Protein AF-A0A7S2ZW67-F1 (afdb_monomer)

Foldseek 3Di:
DDDDDPPCPPPPPPDDQDQDADDPVCCCLDPPPPPPAQHFPDDRVVVSVVVSVVLVVCVVCVVVPVPDDQWDDDPDNPDTDGDDPDPRDDS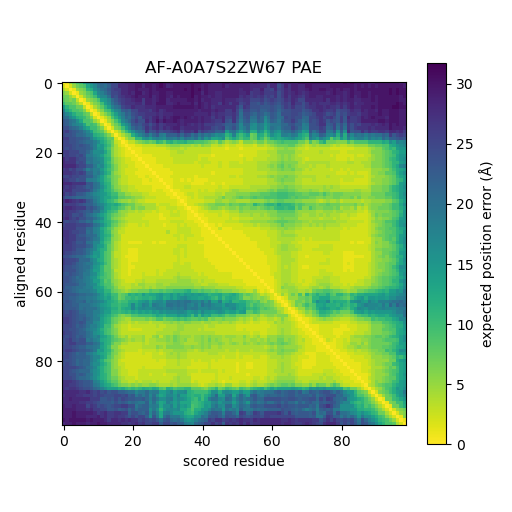HPPPPPPD

Organism: NCBI:txid101924

Solvent-accessible surface area (backbone atoms only — not comparable to full-atom values): 6779 Å² total; per-residue (Å²): 135,85,81,87,78,80,78,75,72,75,79,76,75,79,68,85,82,77,85,64,77,83,56,76,85,57,46,45,34,56,73,41,90,80,51,89,59,62,52,45,84,63,59,70,66,63,50,35,52,51,52,40,53,52,50,53,57,42,58,74,52,38,86,80,35,80,93,55,62,66,63,37,81,47,98,44,98,88,38,68,41,73,88,72,82,85,82,80,63,89,56,72,74,68,83,75,81,81,124

Secondary structure (DSSP, 8-state):
----------------PPPP---GGGTHHHH-TT-SS----S-HHHHHHHHHHHHHHHHHHGGG-TTS-SSEE-SSTT-EE------S-S---------

Structure (mmCIF, N/CA/C/O backbone):
data_AF-A0A7S2ZW67-F1
#
_entry.id   AF-A0A7S2Z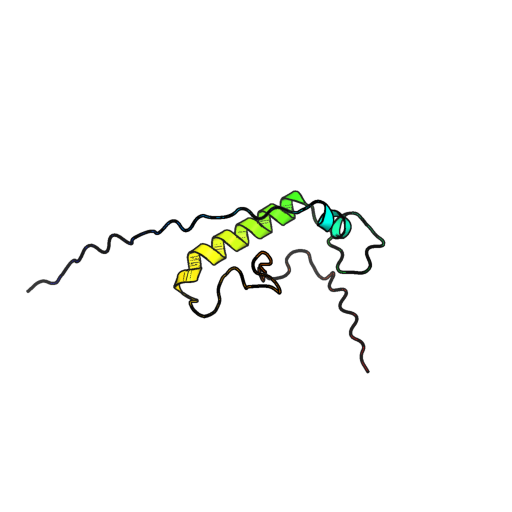W67-F1
#
loop_
_atom_site.group_PDB
_atom_site.id
_atom_site.type_symbol
_atom_site.label_atom_id
_atom_site.label_alt_id
_atom_site.label_comp_id
_atom_site.label_asym_id
_atom_site.label_entity_id
_atom_site.label_seq_id
_atom_site.pdbx_PDB_ins_code
_atom_site.Cartn_x
_atom_site.Cartn_y
_atom_site.Cartn_z
_atom_site.occupancy
_atom_site.B_iso_or_equiv
_atom_site.auth_seq_id
_atom_site.auth_comp_id
_atom_site.auth_asym_id
_atom_site.auth_atom_id
_atom_site.pdbx_PDB_model_num
ATOM 1 N N . MET A 1 1 ? -43.471 -22.402 28.173 1.00 38.72 1 MET A N 1
ATOM 2 C CA . MET A 1 1 ? -43.276 -22.850 26.776 1.00 38.72 1 MET A CA 1
ATOM 3 C C . MET A 1 1 ? -43.054 -21.629 25.894 1.00 38.72 1 MET A C 1
ATOM 5 O O . MET A 1 1 ? -43.899 -20.751 25.928 1.00 38.72 1 MET A O 1
ATOM 9 N N . ARG A 1 2 ? -41.948 -21.636 25.126 1.00 42.66 2 ARG A N 1
ATOM 10 C CA . ARG A 1 2 ? -41.572 -20.735 24.008 1.00 42.66 2 ARG A CA 1
ATOM 11 C C . ARG A 1 2 ? -41.361 -19.260 24.408 1.00 42.66 2 ARG A C 1
ATOM 13 O O . ARG A 1 2 ? -42.313 -18.535 24.625 1.00 42.66 2 ARG A O 1
ATOM 20 N N . GLY A 1 3 ? -40.139 -18.767 24.601 1.00 35.69 3 GLY A N 1
ATOM 21 C CA . GLY A 1 3 ? -38.969 -18.920 23.730 1.00 35.69 3 GLY A CA 1
ATOM 22 C C . GLY A 1 3 ? -38.932 -17.716 22.790 1.00 35.69 3 GLY A C 1
ATOM 23 O O . GLY A 1 3 ? -39.653 -17.688 21.798 1.00 35.69 3 GLY A O 1
ATOM 24 N N . GLY A 1 4 ? -38.168 -16.692 23.174 1.00 47.25 4 GLY A N 1
ATOM 25 C CA . GLY A 1 4 ? -38.082 -15.430 22.453 1.00 47.25 4 GLY A CA 1
ATOM 26 C C . GLY A 1 4 ? -37.467 -15.589 21.066 1.00 47.25 4 GLY A C 1
ATOM 27 O O . GLY A 1 4 ? -36.432 -16.224 20.907 1.00 47.25 4 GLY A O 1
ATOM 28 N N . LEU A 1 5 ? -38.063 -14.922 20.082 1.00 41.59 5 LEU A N 1
ATOM 29 C CA . LEU A 1 5 ? -37.359 -14.485 18.884 1.00 41.59 5 LEU A CA 1
ATOM 30 C C . LEU A 1 5 ? -37.419 -12.962 18.851 1.00 41.59 5 LEU A C 1
ATOM 32 O O . LEU A 1 5 ? -38.259 -12.351 18.191 1.00 41.59 5 LEU A O 1
ATOM 36 N N . ARG A 1 6 ? -36.488 -12.333 19.576 1.00 43.69 6 ARG A N 1
ATOM 37 C CA . ARG A 1 6 ? -36.023 -11.009 19.173 1.00 43.69 6 ARG A CA 1
ATOM 38 C C . ARG A 1 6 ? -35.397 -11.218 17.802 1.00 43.69 6 ARG A C 1
ATOM 40 O O . ARG A 1 6 ? -34.353 -11.852 17.689 1.00 43.69 6 ARG A O 1
ATOM 47 N N . ARG A 1 7 ? -36.091 -10.763 16.759 1.00 39.91 7 ARG A N 1
ATOM 48 C CA . ARG A 1 7 ? -35.527 -10.620 15.420 1.00 39.91 7 ARG A CA 1
ATOM 49 C C . ARG A 1 7 ? -34.296 -9.726 15.558 1.00 39.91 7 ARG A C 1
ATOM 51 O O . ARG A 1 7 ? -34.421 -8.507 15.610 1.00 39.91 7 ARG A O 1
ATOM 58 N N . PHE A 1 8 ? -33.120 -10.336 15.659 1.00 40.72 8 PHE A N 1
ATOM 59 C CA . PHE A 1 8 ? -31.856 -9.672 15.387 1.00 40.72 8 PHE A CA 1
ATOM 60 C C . PHE A 1 8 ? -31.844 -9.388 13.885 1.00 40.72 8 PHE A C 1
ATOM 62 O O . PHE A 1 8 ? -31.273 -10.132 13.095 1.00 40.72 8 PHE A O 1
ATOM 69 N N . ALA A 1 9 ? -32.538 -8.326 13.474 1.00 41.31 9 ALA A N 1
ATOM 70 C CA . ALA A 1 9 ? -32.167 -7.631 12.259 1.00 41.31 9 ALA A CA 1
ATOM 71 C C . ALA A 1 9 ? -30.750 -7.127 12.529 1.00 41.31 9 ALA A C 1
ATOM 73 O O . ALA A 1 9 ? -30.565 -6.134 13.233 1.00 41.31 9 ALA A O 1
ATOM 74 N N . ALA A 1 10 ? -29.757 -7.907 12.096 1.00 44.16 10 ALA A N 1
ATOM 75 C CA . ALA A 1 10 ? -28.362 -7.531 12.146 1.00 44.16 10 ALA A CA 1
ATOM 76 C C . ALA A 1 10 ? -28.266 -6.166 11.469 1.00 44.16 10 ALA A C 1
ATOM 78 O O . ALA A 1 10 ? -28.441 -6.037 10.258 1.00 44.16 10 ALA A O 1
ATOM 79 N N . TYR A 1 11 ? -28.096 -5.137 12.290 1.00 40.25 11 TYR A N 1
ATOM 80 C CA . TYR A 1 11 ? -27.851 -3.776 11.866 1.00 40.25 11 TYR A CA 1
ATOM 81 C C . TYR A 1 11 ? -26.521 -3.801 11.113 1.00 40.25 11 TYR A C 1
ATOM 83 O O . TYR A 1 11 ? -25.449 -3.658 11.702 1.00 40.25 11 TYR A O 1
ATOM 91 N N . ARG A 1 12 ? -26.573 -4.080 9.806 1.00 48.59 12 ARG A N 1
ATOM 92 C CA . ARG A 1 12 ? -25.420 -4.021 8.913 1.00 48.59 12 ARG A CA 1
ATOM 93 C C . ARG A 1 12 ? -25.127 -2.547 8.703 1.00 48.59 12 ARG A C 1
ATOM 95 O O . ARG A 1 12 ? -25.548 -1.946 7.721 1.00 48.59 12 ARG A O 1
ATOM 102 N N . LYS A 1 13 ? -24.451 -1.950 9.684 1.00 39.59 13 LYS A N 1
ATOM 103 C CA . LYS A 1 13 ? -23.790 -0.658 9.549 1.00 39.59 13 LYS A CA 1
ATOM 104 C C . LYS A 1 13 ? -22.798 -0.826 8.406 1.00 39.59 13 LYS A C 1
ATOM 106 O O . LYS A 1 13 ? -21.720 -1.376 8.609 1.00 39.59 13 LYS A O 1
ATOM 111 N N . ILE A 1 14 ? -23.193 -0.428 7.201 1.00 49.53 14 ILE A N 1
ATOM 112 C CA . ILE A 1 14 ? -22.284 -0.316 6.066 1.00 49.53 14 ILE A CA 1
ATOM 113 C C . ILE A 1 14 ? -21.349 0.832 6.449 1.00 49.53 14 ILE A C 1
ATOM 115 O O . ILE A 1 14 ? -21.673 2.003 6.270 1.00 49.53 14 ILE A O 1
ATOM 119 N N . ARG A 1 15 ? -20.251 0.509 7.138 1.00 55.69 15 ARG A N 1
ATOM 120 C CA . ARG A 1 15 ? -19.165 1.462 7.347 1.00 55.69 15 ARG A CA 1
ATOM 121 C C . ARG A 1 15 ? -18.641 1.799 5.957 1.00 55.69 15 ARG A C 1
ATOM 123 O O . ARG A 1 15 ? -18.404 0.873 5.188 1.00 55.69 15 ARG A O 1
ATOM 130 N N . GLY A 1 16 ? -18.554 3.093 5.640 1.00 55.66 16 GLY A N 1
ATOM 131 C CA . GLY A 1 16 ? -18.073 3.587 4.352 1.00 55.66 16 GLY A CA 1
ATOM 132 C C . GLY A 1 16 ? -16.792 2.861 3.969 1.00 55.66 16 GLY A C 1
ATOM 133 O O . GLY A 1 16 ? -15.777 2.997 4.649 1.00 55.66 16 GLY A O 1
ATOM 134 N N . MET A 1 17 ? -16.897 2.012 2.952 1.00 66.94 17 MET A N 1
ATOM 135 C CA . MET A 1 17 ? -15.761 1.306 2.389 1.00 66.94 17 MET A CA 1
ATOM 136 C C . MET A 1 17 ? -14.982 2.330 1.573 1.00 66.94 17 MET A C 1
ATOM 138 O O . MET A 1 17 ? -15.563 3.004 0.725 1.00 66.94 17 MET A O 1
ATOM 142 N N . VAL A 1 18 ? -13.703 2.491 1.896 1.00 81.75 18 VAL A N 1
ATOM 143 C CA . VAL A 1 18 ? -12.779 3.360 1.166 1.00 81.75 18 VAL A CA 1
ATOM 144 C C . VAL A 1 18 ? -11.997 2.482 0.198 1.00 81.75 18 VAL A C 1
ATOM 146 O O . VAL A 1 18 ? -11.548 1.407 0.596 1.00 81.75 18 VAL A O 1
ATOM 149 N N . GLU A 1 19 ? -11.857 2.915 -1.052 1.00 88.50 19 GLU A N 1
ATOM 150 C CA . GLU A 1 19 ? -10.903 2.300 -1.976 1.00 88.50 19 GLU A CA 1
ATOM 151 C C . GLU A 1 19 ? -9.521 2.921 -1.768 1.00 88.50 19 GLU A C 1
ATOM 153 O O . GLU A 1 19 ? -9.384 4.128 -1.567 1.00 88.50 19 GLU A O 1
ATOM 158 N N . ILE A 1 20 ? -8.508 2.063 -1.723 1.00 92.19 20 ILE A N 1
ATOM 159 C CA . ILE A 1 20 ? -7.107 2.438 -1.563 1.00 92.19 20 ILE A CA 1
ATOM 160 C C . ILE A 1 20 ? -6.507 2.539 -2.958 1.00 92.19 20 ILE A C 1
ATOM 162 O O . ILE A 1 20 ? -6.495 1.549 -3.681 1.00 92.19 20 ILE A O 1
ATOM 166 N N . GLU A 1 21 ? -5.981 3.709 -3.297 1.00 94.75 21 GLU A N 1
ATOM 167 C CA . GLU A 1 21 ? -5.324 3.964 -4.579 1.00 94.75 21 GLU A CA 1
ATOM 168 C C . GLU A 1 21 ? -3.809 4.094 -4.397 1.00 94.75 21 GLU A C 1
ATOM 170 O O . GLU A 1 21 ? -3.315 4.535 -3.349 1.00 94.75 21 GLU A O 1
ATOM 175 N N . LEU A 1 22 ? -3.058 3.706 -5.424 1.00 94.38 22 LEU A N 1
ATOM 176 C CA . LEU A 1 22 ? -1.618 3.897 -5.479 1.00 94.38 22 LEU A CA 1
ATOM 177 C C . LEU A 1 22 ? -1.289 5.306 -5.992 1.00 94.38 22 LEU A C 1
ATOM 179 O O . LEU A 1 22 ? -1.427 5.597 -7.177 1.00 94.38 22 LEU A O 1
ATOM 183 N N . ASP A 1 23 ? -0.795 6.165 -5.102 1.00 94.81 23 ASP A N 1
ATOM 184 C CA . ASP A 1 23 ? -0.325 7.505 -5.469 1.00 94.81 23 ASP A CA 1
ATOM 185 C C . ASP A 1 23 ? 0.913 7.450 -6.387 1.00 94.81 23 ASP A C 1
ATOM 187 O O . ASP A 1 23 ? 1.793 6.595 -6.222 1.00 94.81 23 ASP A O 1
ATOM 191 N N . GLU A 1 24 ? 1.027 8.400 -7.321 1.00 94.25 24 GLU A N 1
ATOM 192 C CA . GLU A 1 24 ? 2.140 8.483 -8.279 1.00 94.25 24 GLU A CA 1
ATOM 193 C C . GLU A 1 24 ? 3.517 8.521 -7.594 1.00 94.25 24 GLU A C 1
ATOM 195 O O . GLU A 1 24 ? 4.504 7.994 -8.116 1.00 94.25 24 GLU A O 1
ATOM 200 N N . PHE A 1 25 ? 3.605 9.076 -6.380 1.00 92.06 25 PHE A N 1
ATOM 201 C CA . PHE A 1 25 ? 4.829 9.086 -5.581 1.00 92.06 25 PHE A CA 1
ATOM 202 C C . PHE A 1 25 ? 5.383 7.677 -5.316 1.00 92.06 25 PHE A C 1
ATOM 204 O O . PHE A 1 25 ? 6.610 7.502 -5.226 1.00 92.06 25 PHE A O 1
ATOM 211 N N . ALA A 1 26 ? 4.495 6.684 -5.198 1.00 93.56 26 ALA A N 1
ATOM 212 C CA . ALA A 1 26 ? 4.823 5.287 -4.940 1.00 93.56 26 ALA A CA 1
ATOM 213 C C . ALA A 1 26 ? 5.255 4.526 -6.203 1.00 93.56 26 ALA A C 1
ATOM 215 O O . ALA A 1 26 ? 5.910 3.490 -6.082 1.00 93.56 26 ALA A O 1
ATOM 216 N N . PHE A 1 27 ? 4.992 5.044 -7.411 1.00 94.38 27 PHE A N 1
ATOM 217 C CA . PHE A 1 27 ? 5.355 4.373 -8.671 1.00 94.38 27 PHE A CA 1
ATOM 218 C C . PHE A 1 27 ? 6.859 4.122 -8.791 1.00 94.38 27 PHE A C 1
ATOM 220 O O . PHE A 1 27 ? 7.278 3.120 -9.365 1.00 94.38 27 PHE A O 1
ATOM 227 N N . ARG A 1 28 ? 7.683 4.961 -8.153 1.00 93.50 28 ARG A N 1
ATOM 228 C CA . ARG A 1 28 ? 9.140 4.767 -8.083 1.00 93.50 28 ARG A CA 1
ATOM 229 C C . ARG A 1 28 ? 9.535 3.408 -7.494 1.00 93.50 28 ARG A C 1
ATOM 231 O O . ARG A 1 28 ? 10.540 2.853 -7.907 1.00 93.50 28 ARG A O 1
ATOM 238 N N . GLN A 1 29 ? 8.744 2.821 -6.595 1.00 91.44 29 GLN A N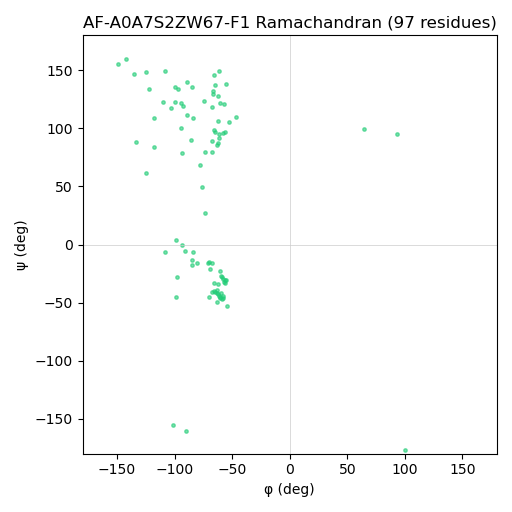 1
ATOM 239 C CA . GLN A 1 29 ? 9.034 1.486 -6.047 1.00 91.44 29 GLN A CA 1
ATOM 240 C C . GLN A 1 29 ? 8.864 0.357 -7.073 1.00 91.44 29 GLN A C 1
ATOM 242 O O . GLN A 1 29 ? 9.419 -0.727 -6.885 1.00 91.44 29 GLN A O 1
ATOM 247 N N . PHE A 1 30 ? 8.099 0.608 -8.134 1.00 91.62 30 PHE A N 1
ATOM 248 C CA . PHE A 1 30 ? 7.788 -0.349 -9.192 1.00 91.62 30 PHE A CA 1
ATOM 249 C C . PHE A 1 30 ? 8.682 -0.130 -10.412 1.00 91.62 30 PHE A C 1
ATOM 251 O O . PHE A 1 30 ? 9.235 -1.082 -10.960 1.00 91.62 30 PHE A O 1
ATOM 258 N N . ASP A 1 31 ? 8.844 1.132 -10.810 1.00 91.69 31 ASP A N 1
ATOM 259 C CA . ASP A 1 31 ? 9.430 1.491 -12.099 1.00 91.69 31 ASP A CA 1
ATOM 260 C C . ASP A 1 31 ? 10.922 1.848 -12.008 1.00 91.69 31 ASP A C 1
ATOM 262 O O . ASP A 1 31 ? 11.650 1.659 -12.982 1.00 91.69 31 ASP A O 1
ATOM 266 N N . ASP A 1 32 ? 11.403 2.357 -10.864 1.00 90.00 32 ASP A N 1
ATOM 267 C CA . ASP A 1 32 ? 12.791 2.811 -10.717 1.00 90.00 32 ASP A CA 1
ATOM 268 C C . ASP A 1 32 ? 13.707 1.658 -10.261 1.00 90.00 32 ASP A C 1
ATOM 270 O O . ASP A 1 32 ? 13.634 1.198 -9.112 1.00 90.00 32 ASP A O 1
ATOM 274 N N . PRO A 1 33 ? 14.628 1.182 -11.124 1.00 86.12 33 PRO A N 1
ATOM 275 C CA . PRO A 1 33 ? 15.547 0.120 -10.753 1.00 86.12 33 PRO A CA 1
ATOM 276 C C . PRO A 1 33 ? 16.609 0.554 -9.735 1.00 86.12 33 PRO A C 1
ATOM 278 O O . PRO A 1 33 ? 17.269 -0.299 -9.143 1.00 86.12 33 PRO A O 1
ATOM 281 N N . THR A 1 34 ? 16.785 1.856 -9.529 1.00 87.50 34 THR A N 1
ATOM 282 C CA . THR A 1 34 ? 17.749 2.443 -8.595 1.00 87.50 34 THR A CA 1
ATOM 283 C C . THR A 1 34 ? 17.118 2.854 -7.266 1.00 87.50 34 THR A C 1
ATOM 285 O O . THR A 1 34 ? 17.816 3.380 -6.398 1.00 87.50 34 THR A O 1
ATOM 288 N N . TYR A 1 35 ? 15.824 2.576 -7.066 1.00 87.12 35 TYR A N 1
ATOM 289 C CA . TYR A 1 35 ? 15.138 2.882 -5.817 1.00 87.12 35 TYR A CA 1
ATOM 290 C C . TYR A 1 35 ? 15.839 2.208 -4.630 1.00 87.12 35 TYR A C 1
ATOM 292 O O . TYR A 1 35 ? 15.980 0.986 -4.586 1.00 87.12 35 TYR A O 1
ATOM 300 N N . ALA A 1 36 ? 16.278 3.016 -3.662 1.00 84.69 36 ALA A N 1
ATOM 301 C CA . ALA A 1 36 ? 17.110 2.559 -2.547 1.00 84.69 36 ALA A CA 1
ATOM 302 C C . ALA A 1 36 ? 16.365 1.6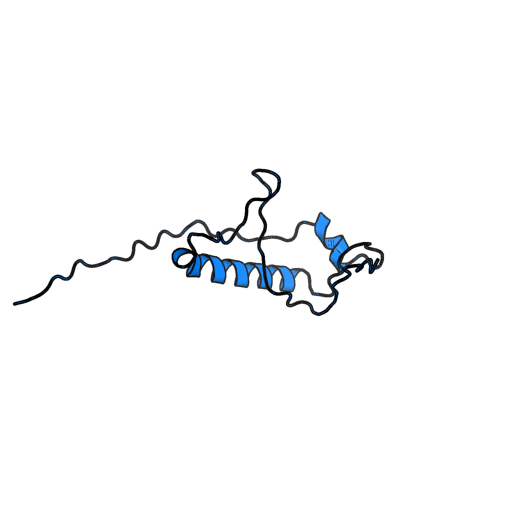79 -1.522 1.00 84.69 36 ALA A C 1
ATOM 304 O O . ALA A 1 36 ? 17.001 1.031 -0.694 1.00 84.69 36 ALA A O 1
ATOM 305 N N . GLY A 1 37 ? 15.028 1.687 -1.543 1.00 84.19 37 GLY A N 1
ATOM 306 C CA . GLY A 1 37 ? 14.185 0.924 -0.621 1.00 84.19 37 GLY A CA 1
ATOM 307 C C . GLY A 1 37 ? 13.618 -0.359 -1.230 1.00 84.19 37 GLY A C 1
ATOM 308 O O . GLY A 1 37 ? 14.155 -0.919 -2.182 1.00 84.19 37 GLY A O 1
ATOM 309 N N . THR A 1 38 ? 12.486 -0.809 -0.683 1.00 86.38 38 THR A N 1
ATOM 310 C CA . THR A 1 38 ? 11.761 -1.981 -1.188 1.00 86.38 38 THR A CA 1
ATOM 311 C C . THR A 1 38 ? 11.313 -1.763 -2.626 1.00 86.38 38 THR A C 1
ATOM 313 O O . THR A 1 38 ? 10.544 -0.838 -2.910 1.00 86.38 38 THR A O 1
ATOM 316 N N . ARG A 1 39 ? 11.761 -2.658 -3.506 1.00 89.12 39 ARG A N 1
ATOM 317 C CA . ARG A 1 39 ? 11.379 -2.706 -4.917 1.00 89.12 39 ARG A CA 1
ATOM 318 C C . ARG A 1 39 ? 10.308 -3.765 -5.140 1.00 89.12 39 ARG A C 1
ATOM 320 O O . ARG A 1 39 ? 10.408 -4.881 -4.624 1.00 89.12 39 ARG A O 1
ATOM 327 N N . ILE A 1 40 ? 9.289 -3.411 -5.911 1.00 88.88 40 ILE A N 1
ATOM 328 C CA . ILE A 1 40 ? 8.083 -4.212 -6.113 1.00 88.88 40 ILE A CA 1
ATOM 329 C C . ILE A 1 40 ? 8.005 -4.580 -7.594 1.00 88.88 40 ILE A C 1
ATOM 331 O O . ILE A 1 40 ? 7.740 -3.733 -8.439 1.00 88.88 40 ILE A O 1
ATOM 335 N N . SER A 1 41 ? 8.243 -5.851 -7.920 1.00 89.44 41 SER A N 1
ATOM 336 C CA . SER A 1 41 ? 8.083 -6.358 -9.287 1.00 89.44 41 SER A CA 1
ATOM 337 C C . SER A 1 41 ? 6.680 -6.944 -9.452 1.00 89.44 41 SER A C 1
ATOM 339 O O . SER A 1 41 ? 6.474 -8.151 -9.349 1.00 89.44 41 SER A O 1
ATOM 341 N N . TYR A 1 42 ? 5.694 -6.066 -9.629 1.00 91.44 42 TYR A N 1
ATOM 342 C CA . TYR A 1 42 ? 4.289 -6.434 -9.810 1.00 91.44 42 TYR A CA 1
ATOM 343 C C . TYR A 1 42 ? 3.582 -5.410 -10.697 1.00 91.44 42 TYR A C 1
ATOM 345 O O . TYR A 1 42 ? 4.002 -4.255 -10.760 1.00 91.44 42 TYR A O 1
ATOM 353 N N . ASP A 1 43 ? 2.502 -5.811 -11.366 1.00 94.12 43 ASP A N 1
ATOM 354 C CA . ASP A 1 43 ? 1.662 -4.850 -12.081 1.00 94.12 43 ASP A CA 1
ATOM 355 C C . ASP A 1 43 ? 0.970 -3.909 -11.081 1.00 94.12 43 ASP A C 1
ATOM 357 O O . ASP A 1 43 ? 0.366 -4.363 -10.108 1.00 94.12 43 ASP A O 1
ATOM 361 N N . LYS A 1 44 ? 1.064 -2.593 -11.305 1.00 94.06 44 LYS A N 1
ATOM 362 C CA . LYS A 1 44 ? 0.565 -1.576 -10.363 1.00 94.06 44 LYS A CA 1
ATOM 363 C C . LYS A 1 44 ? -0.938 -1.712 -10.110 1.00 94.06 44 LYS A C 1
ATOM 365 O O . LYS A 1 44 ? -1.371 -1.636 -8.962 1.00 94.06 44 LYS A O 1
ATOM 370 N N . LYS A 1 45 ? -1.720 -1.972 -11.162 1.00 94.81 45 LYS A N 1
ATOM 371 C CA . LYS A 1 45 ? -3.174 -2.112 -11.055 1.00 94.81 45 LYS A CA 1
ATOM 372 C C . LYS A 1 45 ? -3.547 -3.402 -10.328 1.00 94.81 45 LYS A C 1
ATOM 374 O O . LYS A 1 45 ? -4.349 -3.376 -9.401 1.00 94.81 45 LYS A O 1
ATOM 379 N N . ALA A 1 46 ? -2.906 -4.514 -10.677 1.00 94.62 46 ALA A N 1
ATOM 380 C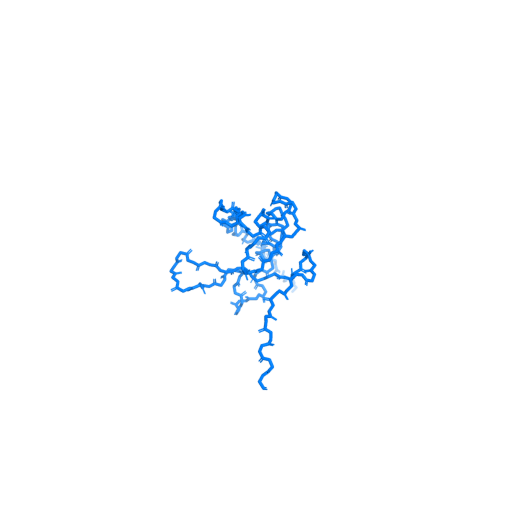 CA . ALA A 1 46 ? -3.112 -5.778 -9.980 1.00 94.62 46 ALA A CA 1
ATOM 381 C C . ALA A 1 46 ? -2.700 -5.698 -8.495 1.00 94.62 46 ALA A C 1
ATOM 383 O O . ALA A 1 46 ? -3.316 -6.347 -7.648 1.00 94.62 46 ALA A O 1
ATOM 384 N N . PHE A 1 47 ? -1.668 -4.912 -8.159 1.00 94.31 47 PHE A N 1
ATOM 385 C CA . PHE A 1 47 ? -1.257 -4.673 -6.772 1.00 94.31 47 PHE A CA 1
ATOM 386 C C . PHE A 1 47 ? -2.364 -3.961 -5.990 1.00 94.31 47 PHE A C 1
ATOM 388 O O . PHE A 1 47 ? -2.747 -4.409 -4.910 1.00 94.31 47 PHE A O 1
ATOM 395 N N . GLU A 1 48 ? -2.895 -2.877 -6.552 1.00 94.44 48 GLU A N 1
ATOM 396 C CA . GLU A 1 48 ? -3.978 -2.092 -5.964 1.00 94.44 48 GLU A CA 1
ATOM 397 C C . GLU A 1 48 ? -5.251 -2.926 -5.763 1.00 94.44 48 GLU A C 1
ATOM 399 O O . GLU A 1 48 ? -5.838 -2.920 -4.678 1.00 94.44 48 GLU A O 1
ATOM 404 N N . GLU A 1 49 ? -5.643 -3.718 -6.764 1.00 95.44 49 GLU A N 1
ATOM 405 C CA . GLU A 1 49 ? -6.789 -4.6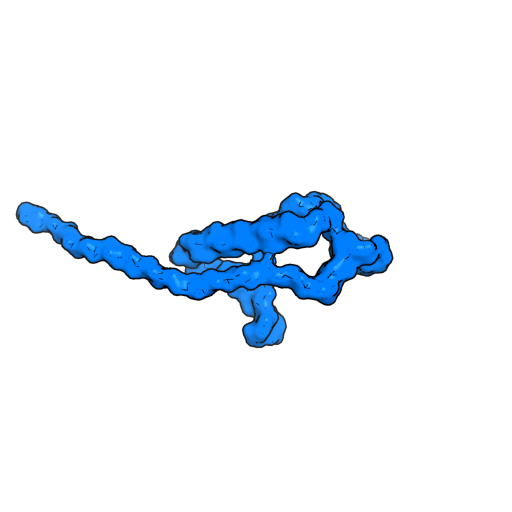28 -6.673 1.00 95.44 49 GLU A CA 1
ATOM 406 C C . GLU A 1 49 ? -6.619 -5.624 -5.513 1.00 95.44 49 GLU A C 1
ATOM 408 O O . GLU A 1 49 ? -7.532 -5.791 -4.699 1.00 95.44 49 GLU A O 1
ATOM 413 N N . LYS 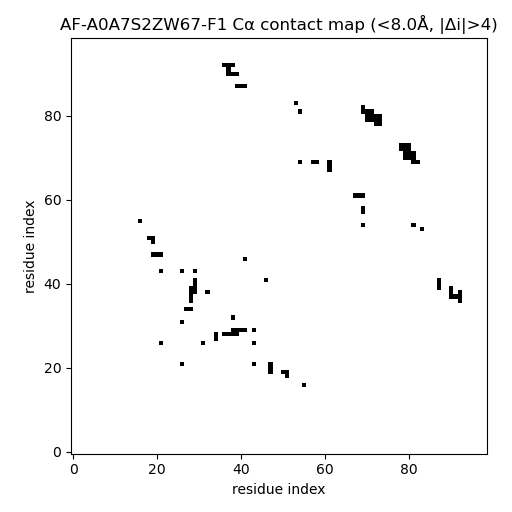A 1 50 ? -5.423 -6.211 -5.358 1.00 94.88 50 LYS A N 1
ATOM 414 C CA . LYS A 1 50 ? -5.109 -7.133 -4.254 1.00 94.88 50 LYS A CA 1
ATOM 415 C C . LYS A 1 50 ? -5.138 -6.473 -2.879 1.00 94.88 50 LYS A C 1
ATOM 417 O O . LYS A 1 50 ? -5.647 -7.072 -1.930 1.00 94.88 50 LYS A O 1
ATOM 422 N N . VAL A 1 51 ? -4.620 -5.251 -2.758 1.00 94.06 51 VAL A N 1
ATOM 423 C CA . VAL A 1 51 ? -4.677 -4.470 -1.511 1.00 94.06 51 VAL A CA 1
ATOM 424 C C . VAL A 1 51 ? -6.133 -4.210 -1.118 1.00 94.06 51 VAL A C 1
ATOM 426 O O . VAL A 1 51 ? -6.504 -4.395 0.044 1.00 94.06 51 VAL A O 1
ATOM 429 N N . ASN A 1 52 ? -6.968 -3.824 -2.084 1.00 94.38 52 ASN A N 1
ATOM 430 C CA . ASN A 1 52 ? -8.382 -3.547 -1.859 1.00 94.38 52 ASN A CA 1
ATOM 431 C C . ASN A 1 52 ? -9.187 -4.802 -1.507 1.00 94.38 52 ASN A C 1
ATOM 433 O O . ASN A 1 52 ? -10.027 -4.746 -0.607 1.00 94.38 52 ASN A O 1
ATOM 437 N N . ASP A 1 53 ? -8.923 -5.937 -2.162 1.00 94.06 53 ASP A N 1
ATOM 438 C CA . ASP A 1 53 ? -9.513 -7.232 -1.800 1.00 94.06 53 ASP A CA 1
ATOM 439 C C . ASP A 1 53 ? -9.244 -7.557 -0.329 1.00 94.06 53 ASP A C 1
ATOM 441 O O . ASP A 1 53 ? -10.177 -7.765 0.452 1.00 94.06 53 ASP A O 1
ATOM 445 N N . TYR A 1 54 ? -7.975 -7.495 0.078 1.00 93.25 54 TYR A N 1
ATOM 446 C CA . TYR A 1 54 ? -7.581 -7.764 1.456 1.00 93.25 54 TYR A CA 1
ATOM 447 C C . TYR A 1 54 ? -8.193 -6.761 2.443 1.00 93.25 54 TYR A C 1
ATOM 449 O O . TYR A 1 54 ? -8.673 -7.144 3.512 1.00 93.25 54 TYR A O 1
ATOM 457 N N . TYR A 1 55 ? -8.232 -5.470 2.100 1.00 91.50 55 TYR A N 1
ATOM 458 C CA . TYR A 1 55 ? -8.879 -4.455 2.930 1.00 91.50 55 TYR A CA 1
ATOM 459 C C . TYR A 1 55 ? -10.363 -4.772 3.160 1.00 91.50 55 TYR A C 1
ATOM 461 O O . TYR A 1 55 ? -10.823 -4.762 4.307 1.00 91.50 55 TYR A O 1
ATOM 469 N N . ARG A 1 56 ? -11.106 -5.128 2.103 1.00 90.50 56 ARG A N 1
ATOM 470 C CA . ARG A 1 56 ? -12.524 -5.511 2.194 1.00 90.50 56 ARG A CA 1
ATOM 471 C C . ARG A 1 56 ? -12.727 -6.732 3.083 1.00 90.50 56 ARG A C 1
ATOM 473 O O . ARG A 1 56 ? -13.602 -6.715 3.951 1.00 90.50 56 ARG A O 1
ATOM 480 N N . GLU A 1 57 ? -11.910 -7.766 2.910 1.00 89.06 57 GLU A N 1
ATOM 481 C CA . GLU A 1 57 ? -11.945 -8.967 3.751 1.00 89.06 57 GLU A CA 1
ATOM 482 C C . GLU A 1 57 ? -11.727 -8.619 5.229 1.00 89.06 57 GLU A C 1
ATOM 484 O O . GLU A 1 57 ? -12.502 -9.033 6.094 1.00 89.06 57 GLU A O 1
ATOM 489 N N . ARG A 1 58 ? -10.727 -7.781 5.525 1.00 87.00 58 ARG A N 1
ATOM 490 C CA . ARG A 1 58 ? -10.395 -7.355 6.891 1.00 87.00 58 ARG A CA 1
ATOM 491 C C . ARG A 1 58 ? -11.494 -6.509 7.530 1.00 87.00 58 ARG A C 1
ATOM 493 O O . ARG A 1 58 ? -11.782 -6.698 8.712 1.00 87.00 58 ARG A O 1
ATOM 500 N N . VAL A 1 59 ? -12.127 -5.603 6.783 1.00 86.19 59 VAL A N 1
ATOM 501 C CA . VAL A 1 59 ? -13.258 -4.794 7.278 1.00 86.19 59 VAL A CA 1
ATOM 502 C C . VAL A 1 59 ? -14.450 -5.678 7.643 1.00 86.19 59 VAL A C 1
ATOM 504 O O . VAL A 1 59 ? -15.081 -5.444 8.677 1.00 86.19 59 VAL A O 1
ATOM 507 N N . ASN A 1 60 ? -14.728 -6.717 6.852 1.00 82.62 60 ASN A N 1
ATOM 508 C CA . ASN A 1 60 ? -15.846 -7.630 7.098 1.00 82.62 60 ASN A CA 1
ATOM 509 C C . ASN A 1 60 ? -15.677 -8.442 8.393 1.00 82.62 60 ASN A C 1
ATOM 511 O O . ASN A 1 60 ? -16.667 -8.694 9.076 1.00 82.62 60 ASN A O 1
ATOM 515 N N . VAL A 1 61 ? -14.441 -8.782 8.771 1.00 81.75 61 VAL A N 1
ATOM 516 C CA . VAL A 1 61 ? -14.136 -9.516 10.016 1.00 81.75 61 VAL A CA 1
ATOM 517 C C . VAL A 1 61 ? -13.792 -8.601 11.201 1.00 81.75 61 VAL A C 1
ATOM 519 O O . VAL A 1 61 ? -13.551 -9.078 12.306 1.00 81.75 61 VAL A O 1
ATOM 522 N N . GLN A 1 62 ? -13.778 -7.270 11.025 1.00 71.62 62 GLN A N 1
ATOM 523 C CA . GLN A 1 62 ? -13.311 -6.326 12.054 1.00 71.62 62 GLN A CA 1
ATOM 524 C C . GLN A 1 62 ? -14.113 -6.398 13.366 1.00 71.62 62 GLN A C 1
ATOM 526 O O . GLN A 1 62 ? -13.578 -6.075 14.425 1.00 71.62 62 GLN A O 1
ATOM 531 N N . GLN A 1 63 ? -15.384 -6.812 13.326 1.00 66.62 63 GLN A N 1
ATOM 532 C CA . GLN A 1 63 ? -16.193 -6.977 14.542 1.00 66.62 63 GLN A CA 1
ATOM 533 C C . GLN A 1 63 ? -15.608 -8.009 15.520 1.00 66.62 63 GLN A C 1
ATOM 535 O O . GLN A 1 63 ? -15.871 -7.902 16.716 1.00 66.62 63 GLN A O 1
ATOM 540 N N . GLU A 1 64 ? -14.786 -8.941 15.036 1.00 63.91 64 GLU A N 1
ATOM 541 C CA . GLU A 1 64 ? -14.140 -9.985 15.839 1.00 63.91 64 GLU A CA 1
ATOM 542 C C . GLU A 1 64 ? -12.833 -9.511 16.501 1.00 63.91 64 GLU A C 1
ATOM 544 O O . GLU A 1 64 ? -12.386 -10.107 17.477 1.00 63.91 64 GLU A O 1
ATOM 549 N N . PHE A 1 65 ? -12.235 -8.411 16.024 1.00 62.47 65 PHE A N 1
ATOM 550 C CA . PHE A 1 65 ? -10.911 -7.935 16.449 1.00 62.47 65 PHE A CA 1
ATOM 551 C C . PHE A 1 65 ? -10.953 -6.486 16.955 1.00 62.47 65 PHE A C 1
ATOM 553 O O . PHE A 1 65 ? -10.307 -5.602 16.391 1.00 62.47 65 PHE A O 1
ATOM 560 N N . GLN A 1 66 ? -11.709 -6.232 18.031 1.00 67.00 66 GLN A N 1
ATOM 561 C CA . GLN A 1 66 ? -11.866 -4.883 18.605 1.00 67.00 66 GLN A CA 1
ATOM 562 C C . GLN A 1 66 ? -10.526 -4.223 18.974 1.00 67.00 66 GLN A C 1
ATOM 564 O O . GLN A 1 66 ? -10.372 -3.019 18.782 1.00 67.00 66 GLN A O 1
ATOM 569 N N . ASP A 1 67 ? -9.538 -5.018 19.390 1.00 74.25 67 ASP A N 1
ATOM 570 C CA . ASP A 1 67 ? -8.217 -4.530 19.810 1.00 74.25 67 ASP A CA 1
ATOM 571 C C . ASP A 1 67 ? -7.238 -4.293 18.645 1.00 74.25 67 ASP A C 1
ATOM 573 O O . ASP A 1 67 ? -6.129 -3.801 18.855 1.00 74.25 67 ASP A O 1
ATOM 577 N N . ARG A 1 68 ? -7.597 -4.668 17.407 1.00 75.06 68 ARG A N 1
ATOM 578 C CA . ARG A 1 68 ? -6.731 -4.518 16.224 1.00 75.06 68 ARG A CA 1
ATOM 579 C C . ARG A 1 68 ? -7.519 -3.927 15.056 1.00 75.06 68 ARG A C 1
ATOM 581 O O . ARG A 1 68 ? -8.066 -4.684 14.245 1.00 75.06 68 ARG A O 1
ATOM 588 N N . PRO A 1 69 ? -7.589 -2.589 14.946 1.00 82.25 69 PRO A N 1
ATOM 589 C CA . PRO A 1 69 ? -8.283 -1.952 13.838 1.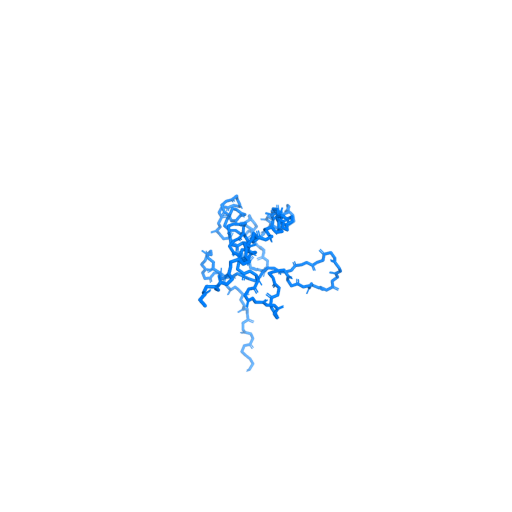00 82.25 69 PRO A CA 1
ATOM 590 C C . PRO A 1 69 ? -7.634 -2.334 12.501 1.00 82.25 69 PRO A C 1
ATOM 592 O O . PRO A 1 69 ? -6.434 -2.585 12.421 1.00 82.25 69 PRO A O 1
ATOM 595 N N . VAL A 1 70 ? -8.446 -2.385 11.441 1.00 87.88 70 VAL A N 1
ATOM 596 C CA . VAL A 1 70 ? -7.971 -2.710 10.083 1.00 87.88 70 VAL A CA 1
ATOM 597 C C . VAL A 1 70 ? -6.973 -1.669 9.583 1.00 87.88 70 VAL A C 1
ATOM 599 O O . VAL A 1 70 ? -5.950 -2.028 9.009 1.00 87.88 70 VAL A O 1
ATOM 602 N N . LEU A 1 71 ? -7.275 -0.395 9.835 1.00 89.62 71 LEU A N 1
ATOM 603 C CA . LEU A 1 71 ? -6.375 0.724 9.602 1.00 89.62 71 LEU A CA 1
ATOM 604 C C . LEU A 1 71 ? -5.807 1.165 10.944 1.00 89.62 71 LEU A C 1
ATOM 606 O O . LEU A 1 71 ? -6.556 1.576 11.831 1.00 89.62 71 LEU A O 1
ATOM 610 N N . VAL A 1 72 ? -4.495 1.053 11.082 1.00 90.88 72 VAL A N 1
ATOM 611 C CA . VAL A 1 72 ? -3.755 1.501 12.259 1.00 90.88 72 VAL A CA 1
ATOM 612 C C . VAL A 1 72 ? -3.355 2.956 12.057 1.00 90.88 72 VAL A C 1
ATOM 614 O O . VAL A 1 72 ? -2.966 3.352 10.957 1.00 90.88 72 VAL A O 1
ATOM 617 N N . ASP A 1 73 ? -3.453 3.754 13.112 1.00 90.56 73 ASP A N 1
ATOM 618 C CA . ASP A 1 73 ? -3.049 5.154 13.067 1.00 90.56 73 ASP A CA 1
ATOM 619 C C . ASP A 1 73 ? -1.531 5.275 12.882 1.00 90.56 73 ASP A C 1
ATOM 621 O O . ASP A 1 73 ? -0.744 4.583 13.531 1.00 90.56 73 ASP A O 1
ATOM 625 N N . GLY A 1 74 ? -1.124 6.129 11.945 1.00 91.25 74 GLY A N 1
ATOM 626 C CA . GLY A 1 74 ? 0.268 6.472 11.696 1.00 91.25 74 GLY A CA 1
ATOM 627 C C . GLY A 1 74 ? 0.730 7.670 12.519 1.00 91.25 74 GLY A C 1
ATOM 628 O O . GLY A 1 74 ? 0.123 8.046 13.519 1.00 91.25 74 GLY A O 1
ATOM 629 N N . TYR A 1 75 ? 1.819 8.301 12.077 1.00 92.69 75 TYR A N 1
ATOM 630 C CA . TYR A 1 75 ? 2.443 9.415 12.803 1.00 92.69 75 TYR A CA 1
ATOM 631 C C . TYR A 1 75 ? 1.581 10.694 12.856 1.00 92.69 75 TYR A C 1
ATOM 633 O O . TYR A 1 75 ? 1.860 11.593 13.645 1.00 92.69 75 TYR A O 1
ATOM 641 N N . ALA A 1 76 ? 0.558 10.795 12.002 1.00 93.25 76 ALA A N 1
ATOM 642 C CA . ALA A 1 76 ? -0.327 11.948 11.882 1.00 93.25 76 ALA A CA 1
ATOM 643 C C . ALA A 1 76 ? -1.778 11.503 11.621 1.00 93.25 76 ALA A C 1
ATOM 645 O O . ALA A 1 76 ? -1.988 10.399 11.116 1.00 93.25 76 ALA A O 1
ATOM 646 N N . PRO A 1 77 ? -2.796 12.353 11.882 1.00 90.25 77 PRO A N 1
ATOM 647 C CA . PRO A 1 77 ? -4.208 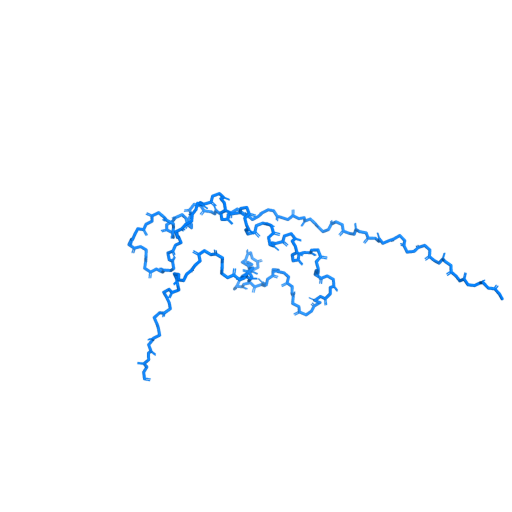11.972 11.741 1.00 90.25 77 PRO A CA 1
ATOM 648 C C . PRO A 1 77 ? -4.613 11.491 10.339 1.00 90.25 77 PRO A C 1
ATOM 650 O O . PRO A 1 77 ? -5.508 10.654 10.214 1.00 90.25 77 PRO A O 1
ATOM 653 N N . PHE A 1 78 ? -3.941 12.000 9.302 1.00 88.62 78 PHE A N 1
ATOM 654 C CA . PHE A 1 78 ? -4.151 11.627 7.899 1.00 88.62 78 PHE A CA 1
ATOM 655 C C . PHE A 1 78 ? -3.366 10.377 7.474 1.00 88.62 78 PHE A C 1
ATOM 657 O O . PHE A 1 78 ? -3.623 9.825 6.410 1.00 88.62 78 PHE A O 1
ATOM 664 N N . CYS A 1 79 ? -2.400 9.932 8.278 1.00 92.62 79 CYS A N 1
ATOM 665 C CA . CYS A 1 79 ? -1.553 8.792 7.964 1.00 92.62 79 CYS A CA 1
ATOM 666 C C . CYS A 1 79 ? -2.171 7.532 8.574 1.00 92.62 79 CYS A C 1
ATOM 668 O O . CYS A 1 79 ? -2.348 7.450 9.791 1.00 92.62 79 CYS A O 1
ATOM 670 N N . LYS A 1 80 ? -2.520 6.559 7.731 1.00 92.06 80 LYS A N 1
ATOM 671 C CA . LYS A 1 80 ? -3.061 5.257 8.139 1.00 92.06 80 LYS A CA 1
ATOM 672 C C . LYS A 1 80 ? -2.212 4.139 7.553 1.00 92.06 80 LYS A C 1
ATOM 674 O O . LYS A 1 80 ? -1.680 4.274 6.456 1.00 92.06 80 LYS A O 1
ATOM 679 N N . HIS A 1 81 ? -2.127 3.026 8.271 1.00 92.75 81 HIS A N 1
ATOM 680 C CA . HIS A 1 81 ? -1.366 1.852 7.865 1.00 92.75 81 HIS A CA 1
ATOM 681 C C . HIS A 1 81 ? -2.261 0.616 7.794 1.00 92.75 81 HIS A C 1
ATOM 683 O O . HIS A 1 81 ? -3.018 0.329 8.724 1.00 92.75 81 HIS A O 1
ATOM 689 N N . LEU A 1 82 ? -2.131 -0.135 6.702 1.00 92.19 82 LEU A N 1
ATOM 690 C CA . LEU A 1 82 ? -2.717 -1.459 6.525 1.00 92.19 82 LEU A CA 1
ATOM 691 C C . LEU A 1 82 ? -1.586 -2.490 6.523 1.00 92.19 82 LEU A C 1
ATOM 693 O O . LEU A 1 82 ? -0.675 -2.414 5.702 1.00 92.19 82 LEU A O 1
ATOM 697 N N . PHE A 1 83 ? -1.649 -3.464 7.430 1.00 91.69 83 PHE A N 1
ATOM 698 C CA . PHE A 1 83 ? -0.679 -4.558 7.491 1.00 91.69 83 PHE A CA 1
ATOM 699 C C . PHE A 1 83 ? -1.248 -5.808 6.819 1.00 91.69 83 PHE A C 1
ATOM 701 O O . PHE A 1 83 ? -2.306 -6.316 7.208 1.00 91.69 83 PHE A O 1
ATOM 708 N N . MET A 1 84 ? -0.530 -6.311 5.820 1.00 90.19 84 MET A N 1
ATOM 709 C CA . MET A 1 84 ? -0.940 -7.424 4.968 1.00 90.19 84 MET A CA 1
ATOM 710 C C . MET A 1 84 ? 0.230 -8.401 4.779 1.00 90.19 84 MET A C 1
ATOM 712 O O . MET A 1 84 ? 1.381 -7.956 4.749 1.00 90.19 84 MET A O 1
ATOM 716 N N . PRO A 1 85 ? -0.028 -9.715 4.646 1.00 91.44 85 PRO A N 1
ATOM 717 C CA . PRO A 1 85 ? 0.993 -10.664 4.219 1.00 91.44 85 PRO A CA 1
ATOM 718 C C . PRO A 1 85 ? 1.620 -10.249 2.884 1.00 91.44 85 PRO A C 1
ATOM 720 O O . PRO A 1 85 ? 0.919 -9.835 1.962 1.00 91.44 85 PRO A O 1
ATOM 723 N N . ASN A 1 86 ? 2.940 -10.372 2.764 1.00 90.12 86 ASN A N 1
ATOM 724 C CA . ASN A 1 86 ? 3.617 -10.073 1.508 1.00 90.12 86 ASN A CA 1
ATOM 725 C C . ASN A 1 86 ? 3.221 -11.100 0.433 1.00 90.12 86 ASN A C 1
ATOM 727 O O . ASN A 1 86 ? 3.501 -12.287 0.584 1.00 90.12 86 ASN A O 1
ATOM 731 N N . PHE A 1 87 ? 2.592 -10.636 -0.647 1.00 91.06 87 PHE A N 1
ATOM 732 C CA . PHE A 1 87 ? 2.142 -11.471 -1.765 1.00 91.06 87 PHE A CA 1
ATOM 733 C C . PHE A 1 87 ? 2.963 -11.280 -3.050 1.00 91.06 87 PHE A C 1
ATOM 735 O O . PHE A 1 87 ? 2.753 -12.011 -4.014 1.00 91.06 87 PHE A O 1
ATOM 742 N N . VAL A 1 88 ? 3.886 -10.312 -3.081 1.00 85.69 88 VAL A N 1
ATOM 743 C CA . VAL A 1 88 ? 4.673 -9.968 -4.282 1.00 85.69 88 VAL A CA 1
ATOM 744 C C . VAL A 1 88 ? 5.997 -10.756 -4.360 1.00 85.69 88 VAL A C 1
ATOM 746 O O . VAL A 1 88 ? 6.683 -10.730 -5.377 1.00 85.69 88 VAL A O 1
ATOM 749 N N . GLY A 1 89 ? 6.334 -11.530 -3.324 1.00 72.81 89 GLY A N 1
ATOM 750 C CA . GLY A 1 89 ? 7.547 -12.357 -3.262 1.00 72.81 89 GLY A CA 1
ATOM 751 C C . GLY A 1 89 ? 8.687 -11.731 -2.448 1.00 72.81 89 GLY A C 1
ATOM 752 O O . GLY A 1 89 ? 8.528 -10.674 -1.839 1.00 72.81 89 GLY A O 1
ATOM 753 N N . ASP A 1 90 ? 9.841 -12.404 -2.405 1.00 61.56 90 ASP A N 1
ATOM 754 C CA . ASP A 1 90 ? 10.936 -12.193 -1.435 1.00 61.56 90 ASP A CA 1
ATOM 755 C C . ASP A 1 90 ? 11.795 -10.922 -1.629 1.00 61.56 90 ASP A C 1
ATOM 757 O O . ASP A 1 90 ? 12.949 -10.879 -1.197 1.00 61.56 90 ASP A O 1
ATOM 761 N N . SER A 1 91 ? 11.280 -9.839 -2.217 1.00 56.25 91 SER A N 1
ATOM 762 C CA . SER A 1 91 ? 12.020 -8.569 -2.324 1.00 56.25 91 SER A CA 1
ATOM 763 C C . SER A 1 91 ? 12.060 -7.785 -1.000 1.00 56.25 91 SER A C 1
ATOM 765 O O . SER A 1 91 ? 11.795 -6.587 -0.944 1.00 56.25 91 SER A O 1
ATOM 767 N N . ILE A 1 92 ? 12.418 -8.449 0.103 1.00 55.91 92 ILE A N 1
ATOM 768 C CA . ILE A 1 92 ? 12.686 -7.798 1.387 1.00 55.91 92 ILE A CA 1
ATOM 769 C C . ILE A 1 92 ? 14.145 -7.339 1.388 1.00 55.91 92 ILE A C 1
ATOM 771 O O . ILE A 1 92 ? 15.044 -8.043 1.844 1.00 55.91 92 ILE A O 1
ATOM 775 N N . THR A 1 93 ? 14.395 -6.116 0.931 1.00 55.75 93 THR A N 1
ATOM 776 C CA . THR A 1 93 ? 15.651 -5.410 1.215 1.00 55.75 93 THR A CA 1
ATOM 777 C C . THR A 1 93 ? 15.605 -4.860 2.638 1.00 55.75 93 THR A C 1
ATOM 779 O O . THR A 1 93 ? 15.521 -3.658 2.865 1.00 55.75 93 THR A O 1
ATOM 782 N N . CYS A 1 94 ? 15.622 -5.751 3.626 1.00 48.78 94 CYS A N 1
ATOM 783 C CA . CYS A 1 94 ? 15.984 -5.376 4.984 1.00 48.78 94 CYS A CA 1
ATOM 784 C C . CYS A 1 94 ? 17.470 -5.678 5.127 1.00 48.78 94 CYS A C 1
ATOM 786 O O . CYS A 1 94 ? 17.865 -6.834 5.288 1.00 48.78 94 CYS A O 1
ATOM 788 N N . GLY A 1 95 ? 18.300 -4.641 5.008 1.00 53.38 95 GLY A N 1
ATOM 789 C CA . GLY A 1 95 ? 19.706 -4.727 5.372 1.00 53.38 95 GLY A CA 1
ATOM 790 C C . GLY A 1 95 ? 19.795 -5.054 6.856 1.00 53.38 95 GLY A C 1
ATOM 791 O O . GLY A 1 95 ? 19.770 -4.160 7.697 1.00 53.38 95 GLY A O 1
ATOM 792 N N . ARG A 1 96 ? 19.867 -6.344 7.190 1.00 51.09 96 ARG A N 1
ATOM 793 C CA . ARG A 1 96 ? 20.276 -6.780 8.519 1.00 51.09 96 ARG A CA 1
ATOM 794 C C . ARG A 1 96 ? 21.731 -6.342 8.667 1.00 51.09 96 ARG A C 1
ATOM 796 O O . ARG A 1 96 ? 22.635 -7.010 8.175 1.00 51.09 96 ARG A O 1
ATOM 803 N N . LEU A 1 97 ? 21.951 -5.196 9.309 1.00 50.94 97 LEU A N 1
ATOM 804 C CA . LEU A 1 97 ? 23.218 -4.905 9.971 1.00 50.94 97 LEU A CA 1
ATOM 805 C C . LEU A 1 97 ? 23.359 -5.954 11.078 1.00 50.94 97 LEU A C 1
ATOM 807 O O . LEU A 1 97 ? 22.917 -5.751 12.205 1.00 50.94 97 LEU A O 1
ATOM 811 N N . CYS A 1 98 ? 23.892 -7.122 10.725 1.00 41.28 98 CYS A N 1
ATOM 812 C CA . CYS A 1 98 ? 24.463 -8.033 11.701 1.00 41.28 98 CYS A CA 1
ATOM 813 C C . CYS A 1 98 ? 25.693 -7.314 12.265 1.00 41.28 98 CYS A C 1
ATOM 815 O O . CYS A 1 98 ? 26.719 -7.235 11.592 1.00 41.28 98 CYS A O 1
ATOM 817 N N . SER A 1 99 ? 25.528 -6.689 13.432 1.00 41.19 99 SER A N 1
ATOM 818 C CA . SER A 1 99 ? 26.632 -6.269 14.303 1.00 41.19 99 SER A CA 1
ATOM 819 C C . SER A 1 99 ? 27.015 -7.417 15.222 1.00 41.19 99 SER A C 1
ATOM 821 O O . SER A 1 99 ? 26.088 -8.153 15.632 1.00 41.19 99 SER A O 1
#

Mean predicted aligned error: 11.07 Å

Sequence (99 aa):
MRGGLRRFAAYRKIRGMVEIELDEFAFRQFDDPTYAGTRISYDKKAFEEKVNDYYRERVNVQQEFQDRPVLVDGYAPFCKHLFMPNFVGDSITCGRLCS

Radius of gyration: 19.52 Å; Cα contacts (8 Å, |Δi|>4): 56; chains: 1; bounding box: 70×35×39 Å

InterPro domains:
  IPR021610 Protein of unknown function DUF3228 [PF11539] (20-91)
  IPR021610 Protein of unknown function DUF3228 [PTHR38666] (15-91)

pLDDT: mean 77.21, std 19.64, range [35.69, 95.44]